Protein AF-A0A512BYB2-F1 (afdb_monomer_lite)

Organism: NCBI:txid670291

Foldseek 3Di:
DDDDDDDDDDPPPPPPPPPPDPPVVQVVLCVDVQLVVCCVPVVDGSVVSVVVCVVVCVVVPD

Radius of gyration: 21.11 Å; chains: 1; bounding box: 32×40×66 Å

Sequence (62 aa):
MQQPFITRRSRRKPSARVEFIDPQRNLELLAIPAVRAIVRRSRVSPVTAALLVELSGLSRQV

Structure (mmCIF, N/CA/C/O backbone):
data_AF-A0A512BYB2-F1
#
_entry.id   AF-A0A512BYB2-F1
#
loop_
_atom_site.group_PDB
_atom_site.id
_atom_site.type_symbol
_atom_site.label_atom_id
_atom_site.label_alt_id
_atom_site.label_comp_id
_atom_site.label_asym_id
_atom_site.label_entity_id
_atom_site.label_seq_id
_atom_site.pdbx_PDB_ins_code
_atom_site.Cartn_x
_atom_site.Cartn_y
_atom_site.Cartn_z
_atom_site.occupancy
_atom_site.B_iso_or_equiv
_atom_site.auth_seq_id
_atom_site.auth_comp_id
_atom_site.auth_asym_id
_atom_site.auth_atom_id
_atom_site.pdbx_PDB_model_num
ATOM 1 N N . MET A 1 1 ? 22.015 29.672 -51.246 1.00 44.09 1 MET A N 1
ATOM 2 C CA . MET A 1 1 ? 21.173 29.643 -50.030 1.00 44.09 1 MET A CA 1
ATOM 3 C C . MET A 1 1 ? 21.414 28.311 -49.334 1.00 44.09 1 MET A C 1
ATOM 5 O O . MET A 1 1 ? 21.108 27.287 -49.926 1.00 44.09 1 MET A O 1
ATOM 9 N N . GLN A 1 2 ? 22.065 28.300 -48.167 1.00 50.41 2 GLN A N 1
ATOM 10 C CA . GLN A 1 2 ? 22.389 27.067 -47.433 1.00 50.41 2 GLN A CA 1
ATOM 11 C C . GLN A 1 2 ? 21.312 26.808 -46.370 1.00 50.41 2 GLN A C 1
ATOM 13 O O . GLN A 1 2 ? 21.023 27.689 -45.565 1.00 50.41 2 GLN A O 1
ATOM 18 N N . GLN A 1 3 ? 20.696 25.626 -46.397 1.00 58.75 3 GLN A N 1
ATOM 19 C CA . GLN A 1 3 ? 19.733 25.178 -45.387 1.00 58.75 3 GLN A CA 1
ATOM 20 C C . GLN A 1 3 ? 20.478 24.566 -44.186 1.00 58.75 3 GLN A C 1
ATOM 22 O O . GLN A 1 3 ? 21.442 23.827 -44.398 1.00 58.75 3 GLN A O 1
ATOM 27 N N . PRO A 1 4 ? 20.050 24.801 -42.934 1.00 59.09 4 PRO A N 1
ATOM 28 C CA . PRO A 1 4 ? 20.628 24.116 -41.786 1.00 59.09 4 PRO A CA 1
ATOM 29 C C . PRO A 1 4 ? 20.123 22.664 -41.700 1.00 59.09 4 PRO A C 1
ATOM 31 O O . PRO A 1 4 ? 18.930 22.404 -41.543 1.00 59.09 4 PRO A O 1
ATOM 34 N N . PHE A 1 5 ? 21.051 21.708 -41.772 1.00 62.12 5 PHE A N 1
ATOM 35 C CA . PHE A 1 5 ? 20.805 20.285 -41.533 1.00 62.12 5 PHE A CA 1
ATOM 36 C C . PHE A 1 5 ? 20.628 20.053 -40.024 1.00 62.12 5 PHE A C 1
ATOM 38 O O . PHE A 1 5 ? 21.591 20.104 -39.257 1.00 62.12 5 PHE A O 1
ATOM 45 N N . ILE A 1 6 ? 19.390 19.839 -39.569 1.00 65.56 6 ILE A N 1
ATOM 46 C CA . ILE A 1 6 ? 19.097 19.556 -38.158 1.00 65.56 6 ILE A CA 1
ATOM 47 C C . ILE A 1 6 ? 19.687 18.185 -37.808 1.00 65.56 6 ILE A C 1
ATOM 49 O O . ILE A 1 6 ? 19.199 17.144 -38.251 1.00 65.56 6 ILE A O 1
ATOM 53 N N . THR A 1 7 ? 20.734 18.168 -36.987 1.00 62.12 7 THR A N 1
ATOM 54 C CA . THR A 1 7 ? 21.302 16.925 -36.465 1.00 62.12 7 THR A CA 1
ATOM 55 C C . THR A 1 7 ? 20.298 16.255 -35.523 1.00 62.12 7 THR A C 1
ATOM 57 O O . THR A 1 7 ? 19.786 16.850 -34.570 1.00 62.12 7 THR A O 1
ATOM 60 N N . ARG A 1 8 ? 19.976 14.988 -35.809 1.00 61.69 8 ARG A N 1
ATOM 61 C CA . ARG A 1 8 ? 19.086 14.139 -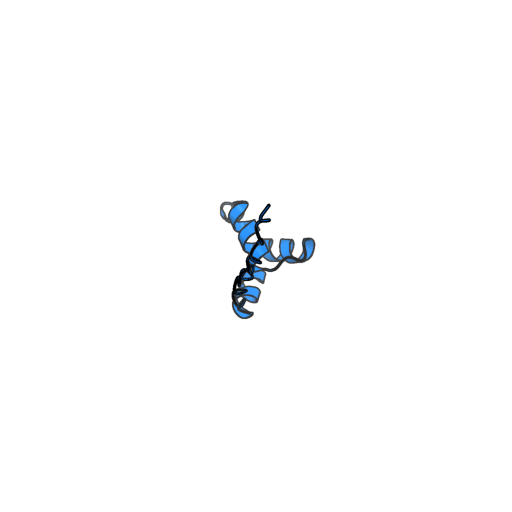35.003 1.00 61.69 8 ARG A CA 1
ATOM 62 C C . ARG A 1 8 ? 19.624 14.058 -33.567 1.00 61.69 8 ARG A C 1
ATOM 64 O O . ARG A 1 8 ? 20.559 13.309 -33.291 1.00 61.69 8 ARG A O 1
ATOM 71 N N . ARG A 1 9 ? 19.023 14.793 -32.625 1.00 61.47 9 ARG A N 1
ATOM 72 C CA . ARG A 1 9 ? 19.269 14.589 -31.188 1.00 61.47 9 ARG A CA 1
ATOM 73 C C . ARG A 1 9 ? 18.751 13.205 -30.797 1.00 61.47 9 ARG A C 1
ATOM 75 O O . ARG A 1 9 ? 17.546 12.996 -30.672 1.00 61.47 9 ARG A O 1
ATOM 82 N N . SER A 1 10 ? 19.666 12.256 -30.613 1.00 57.53 10 SER A N 1
ATOM 83 C CA . SER A 1 10 ? 19.363 10.942 -30.046 1.00 57.53 10 SER A CA 1
ATOM 84 C C . SER A 1 10 ? 18.892 11.125 -28.602 1.00 57.53 10 SER A C 1
ATOM 86 O O . SER A 1 10 ? 19.681 11.431 -27.708 1.00 57.53 10 SER A O 1
ATOM 88 N N . ARG A 1 11 ? 17.580 10.996 -28.372 1.00 61.56 11 ARG A N 1
ATOM 89 C CA . ARG A 1 11 ? 17.007 10.937 -27.023 1.00 61.56 11 ARG A CA 1
ATOM 90 C C . ARG A 1 11 ? 17.540 9.672 -26.350 1.00 61.56 11 ARG A C 1
ATOM 92 O O . ARG A 1 11 ? 17.053 8.576 -26.624 1.00 61.56 11 ARG A O 1
ATOM 99 N N . ARG A 1 12 ? 18.526 9.810 -25.455 1.00 61.19 12 ARG A N 1
ATOM 100 C CA . ARG A 1 12 ? 18.821 8.764 -24.468 1.00 61.19 12 ARG A CA 1
ATOM 101 C C . ARG A 1 12 ? 17.536 8.535 -23.675 1.00 61.19 12 ARG A C 1
ATOM 103 O O . ARG A 1 12 ? 17.036 9.456 -23.032 1.00 61.19 12 ARG A O 1
ATOM 110 N N . LYS A 1 13 ? 16.962 7.336 -23.802 1.00 65.19 13 LYS A N 1
ATOM 111 C CA . LYS A 1 13 ? 15.798 6.914 -23.019 1.00 65.19 13 LYS A CA 1
ATOM 112 C C . LYS A 1 13 ? 16.138 7.109 -21.534 1.00 65.19 13 LYS A C 1
ATOM 114 O O . LYS A 1 13 ? 17.237 6.709 -21.143 1.00 65.19 13 LYS A O 1
ATOM 119 N N . PRO A 1 14 ? 15.256 7.702 -20.714 1.00 56.03 14 PRO A N 1
ATOM 120 C CA . PRO A 1 14 ? 15.462 7.711 -19.276 1.00 56.03 14 PRO A CA 1
ATOM 121 C C . PRO A 1 14 ? 15.423 6.257 -18.801 1.00 56.03 14 PRO A C 1
ATOM 123 O O . PRO A 1 14 ? 14.369 5.630 -18.759 1.00 56.03 14 PRO A O 1
ATOM 126 N N . SER A 1 15 ? 16.588 5.687 -18.499 1.00 56.81 15 SER A N 1
ATOM 127 C CA . SER A 1 15 ? 16.698 4.400 -17.821 1.00 56.81 15 SER A CA 1
ATOM 128 C C . SER A 1 15 ? 16.438 4.633 -16.336 1.00 56.81 15 SER A C 1
ATOM 130 O O . SER A 1 15 ? 17.356 4.560 -15.520 1.00 56.81 15 SER A O 1
ATOM 132 N N . ALA A 1 16 ? 15.201 4.985 -15.981 1.00 57.44 16 ALA A N 1
ATOM 133 C CA . ALA A 1 16 ? 14.760 4.833 -14.606 1.00 57.44 16 ALA A CA 1
ATOM 134 C C . ALA A 1 16 ? 14.829 3.330 -14.331 1.00 57.44 16 ALA A C 1
ATOM 136 O O . ALA A 1 16 ? 14.024 2.560 -14.857 1.00 57.44 16 ALA A O 1
ATOM 137 N N . ARG A 1 17 ? 15.880 2.890 -13.630 1.00 54.09 17 ARG A N 1
ATOM 138 C CA . ARG A 1 17 ? 15.953 1.516 -13.143 1.00 54.09 17 ARG A CA 1
ATOM 139 C C . ARG A 1 17 ? 14.711 1.339 -12.284 1.00 54.09 17 ARG A C 1
ATOM 141 O O . ARG A 1 17 ? 14.562 2.045 -11.294 1.00 54.09 17 ARG A O 1
ATOM 148 N N . VAL A 1 18 ? 13.806 0.466 -12.717 1.00 57.25 18 VAL A N 1
ATOM 149 C CA . VAL A 1 18 ? 12.718 -0.012 -11.870 1.00 57.25 18 VAL A CA 1
ATOM 150 C C . VAL A 1 18 ? 13.428 -0.617 -10.671 1.00 57.25 18 VAL A C 1
ATOM 152 O O . VAL A 1 18 ? 14.134 -1.613 -10.823 1.00 57.25 18 VAL A O 1
ATOM 155 N N . GLU A 1 19 ? 13.375 0.070 -9.532 1.00 60.28 19 GLU A N 1
ATOM 156 C CA . GLU A 1 19 ? 13.899 -0.460 -8.282 1.00 60.28 19 GLU A CA 1
ATOM 157 C C . GLU A 1 19 ? 13.322 -1.864 -8.135 1.00 60.28 19 GLU A C 1
ATOM 159 O O . GLU A 1 19 ? 12.112 -2.054 -8.271 1.00 60.28 19 GLU A O 1
ATOM 164 N N . PHE A 1 20 ? 14.195 -2.860 -7.989 1.00 58.41 20 PHE A N 1
ATOM 165 C CA . PHE A 1 20 ? 13.767 -4.236 -7.798 1.00 58.41 20 PHE A CA 1
ATOM 166 C C . PHE A 1 20 ? 12.915 -4.261 -6.536 1.00 58.41 20 PHE A C 1
ATOM 168 O O . PHE A 1 20 ? 13.422 -4.117 -5.425 1.00 58.41 20 PHE A O 1
ATOM 175 N N . ILE A 1 21 ? 11.602 -4.359 -6.726 1.00 63.59 21 ILE A N 1
ATOM 176 C CA . ILE A 1 21 ? 10.662 -4.401 -5.623 1.00 63.59 21 ILE A CA 1
ATOM 177 C C . ILE A 1 21 ? 10.843 -5.766 -4.972 1.00 63.59 21 ILE A C 1
ATOM 179 O O . ILE A 1 21 ? 10.458 -6.785 -5.546 1.00 63.59 21 ILE A O 1
ATOM 183 N N . ASP A 1 22 ? 11.464 -5.774 -3.798 1.00 76.62 22 ASP A N 1
ATOM 184 C CA . ASP A 1 22 ? 11.675 -6.982 -3.014 1.00 76.62 22 ASP A CA 1
ATOM 185 C C . ASP A 1 22 ? 10.312 -7.622 -2.667 1.00 76.62 22 ASP A C 1
ATOM 187 O O . ASP A 1 22 ? 9.470 -6.974 -2.027 1.00 76.62 22 ASP A O 1
ATOM 191 N N . PRO A 1 23 ? 10.049 -8.876 -3.090 1.00 80.25 23 PRO A N 1
ATOM 192 C CA . PRO A 1 23 ? 8.815 -9.577 -2.762 1.00 80.25 23 PRO A CA 1
ATOM 193 C C . PRO A 1 23 ? 8.554 -9.671 -1.256 1.00 80.25 23 PRO A C 1
ATOM 195 O O . PRO A 1 23 ? 7.394 -9.588 -0.852 1.00 80.25 23 PRO A O 1
ATOM 198 N N . GLN A 1 24 ? 9.593 -9.798 -0.422 1.00 83.81 24 GLN A N 1
ATOM 199 C CA . GLN A 1 24 ? 9.436 -9.855 1.035 1.00 83.81 24 GLN A CA 1
ATOM 200 C C . GLN A 1 24 ? 8.910 -8.524 1.575 1.00 83.81 24 GLN A C 1
ATOM 202 O O . GLN A 1 24 ? 7.903 -8.498 2.282 1.00 83.81 24 GLN A O 1
ATOM 207 N N . ARG A 1 25 ? 9.492 -7.407 1.127 1.00 82.81 25 ARG A N 1
ATOM 208 C CA . ARG A 1 25 ? 9.038 -6.060 1.497 1.00 82.81 25 ARG A CA 1
ATOM 209 C C . ARG A 1 25 ? 7.592 -5.800 1.072 1.00 82.81 25 ARG A C 1
ATOM 211 O O . ARG A 1 25 ? 6.828 -5.180 1.804 1.00 82.81 25 ARG A O 1
ATOM 218 N N . ASN A 1 26 ? 7.171 -6.301 -0.090 1.00 84.69 26 ASN A N 1
ATOM 219 C CA . ASN A 1 26 ? 5.766 -6.214 -0.502 1.00 84.69 26 ASN A CA 1
ATOM 220 C C . ASN A 1 26 ? 4.827 -6.977 0.437 1.00 84.69 26 ASN A C 1
ATOM 222 O O . ASN A 1 26 ? 3.738 -6.484 0.733 1.00 84.69 26 ASN A O 1
ATOM 226 N N . LEU A 1 27 ? 5.226 -8.167 0.892 1.00 87.25 27 LEU A N 1
ATOM 227 C CA . LEU A 1 27 ? 4.434 -8.958 1.835 1.00 87.25 27 LEU A CA 1
ATOM 228 C C . LEU A 1 27 ? 4.308 -8.243 3.186 1.00 87.25 27 LEU A C 1
ATOM 230 O O . LEU A 1 27 ? 3.207 -8.183 3.735 1.00 87.25 27 LEU A O 1
ATOM 234 N N . GLU A 1 28 ? 5.390 -7.631 3.670 1.00 90.25 28 GLU A N 1
ATOM 235 C CA . GLU A 1 28 ? 5.382 -6.803 4.883 1.00 90.25 28 GLU A CA 1
ATOM 236 C C . GLU A 1 28 ? 4.436 -5.605 4.750 1.00 90.25 28 GLU A C 1
ATOM 238 O O . GLU A 1 28 ? 3.594 -5.369 5.615 1.00 90.25 28 GLU A O 1
ATOM 243 N N . LEU A 1 29 ? 4.492 -4.882 3.628 1.00 88.62 29 LEU A N 1
ATOM 244 C CA . LEU A 1 29 ? 3.602 -3.745 3.377 1.00 88.62 29 LEU A CA 1
ATOM 245 C C . LEU A 1 29 ? 2.129 -4.163 3.306 1.00 88.62 29 LEU A C 1
ATOM 247 O O . LEU A 1 29 ? 1.250 -3.442 3.779 1.00 88.62 29 LEU A O 1
ATOM 251 N N . LEU A 1 30 ? 1.839 -5.344 2.754 1.00 88.69 30 LEU A N 1
ATOM 252 C CA . LEU A 1 30 ? 0.483 -5.894 2.722 1.00 88.69 30 LEU A CA 1
ATOM 253 C C . LEU A 1 30 ? -0.030 -6.309 4.107 1.00 88.69 30 LEU A C 1
ATOM 255 O O . LEU A 1 30 ? -1.249 -6.434 4.278 1.00 88.69 30 LEU A O 1
ATOM 259 N N . ALA A 1 31 ? 0.841 -6.478 5.106 1.00 92.12 31 ALA A N 1
ATOM 260 C CA . ALA A 1 31 ? 0.413 -6.698 6.483 1.00 92.12 31 ALA A CA 1
ATOM 261 C C . ALA A 1 31 ? -0.365 -5.484 7.023 1.00 92.12 31 ALA A C 1
ATOM 263 O O . ALA A 1 31 ? -1.348 -5.672 7.741 1.00 92.12 31 ALA A O 1
ATOM 264 N N . ILE A 1 32 ? -0.030 -4.266 6.582 1.00 90.38 32 ILE A N 1
ATOM 265 C CA . ILE A 1 32 ? -0.699 -3.026 6.990 1.00 90.38 32 ILE A CA 1
ATOM 266 C C . ILE A 1 32 ? -2.123 -2.970 6.390 1.00 90.38 32 ILE A C 1
ATOM 268 O O . ILE A 1 32 ? -2.276 -2.943 5.162 1.00 90.38 32 ILE A O 1
ATOM 272 N N . P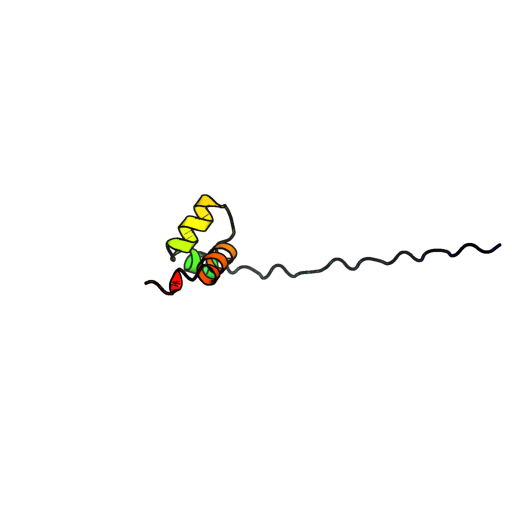RO A 1 33 ? -3.195 -2.908 7.210 1.00 92.31 33 PRO A N 1
ATOM 273 C CA . PRO A 1 33 ? -4.576 -2.959 6.716 1.00 92.31 33 PRO A CA 1
ATOM 274 C C . PRO A 1 33 ? -4.928 -1.841 5.727 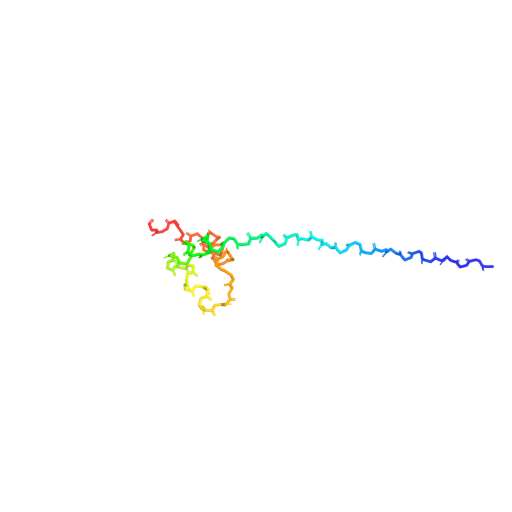1.00 92.31 33 PRO A C 1
ATOM 276 O O . PRO A 1 33 ? -5.575 -2.099 4.710 1.00 92.31 33 PRO A O 1
ATOM 279 N N . ALA A 1 34 ? -4.466 -0.614 5.992 1.00 89.75 34 ALA A N 1
ATOM 280 C CA . ALA A 1 34 ? -4.707 0.544 5.132 1.00 89.75 34 ALA A CA 1
ATOM 281 C C . ALA A 1 34 ? -4.077 0.364 3.740 1.00 89.75 34 ALA A C 1
ATOM 283 O O . ALA A 1 34 ? -4.746 0.549 2.722 1.00 89.75 34 ALA A O 1
ATOM 284 N N . VAL A 1 35 ? -2.822 -0.095 3.691 1.00 92.12 35 VAL A N 1
ATOM 285 C CA . VAL A 1 35 ? -2.109 -0.392 2.439 1.00 92.12 35 VAL A CA 1
ATOM 286 C C . VAL A 1 35 ? -2.847 -1.477 1.662 1.00 92.12 35 VAL A C 1
ATOM 288 O O . VAL A 1 35 ? -3.172 -1.293 0.489 1.00 92.12 35 VAL A O 1
ATOM 291 N N . ARG A 1 36 ? -3.205 -2.583 2.324 1.00 92.62 36 ARG A N 1
ATOM 292 C CA . ARG A 1 36 ? -3.941 -3.697 1.708 1.00 92.62 36 ARG A CA 1
ATOM 293 C C . ARG A 1 36 ? -5.281 -3.257 1.118 1.00 92.62 36 ARG A C 1
ATOM 295 O O . ARG A 1 36 ? -5.651 -3.707 0.032 1.00 92.62 36 ARG A O 1
ATOM 302 N N . ALA A 1 37 ? -6.009 -2.383 1.811 1.00 92.56 37 ALA A N 1
ATOM 303 C CA . ALA A 1 37 ? -7.278 -1.848 1.332 1.00 92.56 37 ALA A CA 1
ATOM 304 C C . ALA A 1 37 ? -7.100 -1.027 0.044 1.00 92.56 37 ALA A C 1
ATOM 306 O O . ALA A 1 37 ? -7.865 -1.210 -0.905 1.00 92.56 37 ALA A O 1
ATOM 307 N N . ILE A 1 38 ? -6.069 -0.180 -0.019 1.00 91.00 38 ILE A N 1
ATOM 308 C CA . ILE A 1 38 ? -5.752 0.623 -1.207 1.00 91.00 38 ILE A CA 1
ATOM 309 C C . ILE A 1 38 ? -5.309 -0.271 -2.368 1.00 91.00 38 ILE A C 1
ATOM 311 O O . ILE A 1 38 ? -5.831 -0.127 -3.472 1.00 91.00 38 ILE A O 1
ATOM 315 N N . VAL A 1 39 ? -4.418 -1.240 -2.129 1.00 93.12 39 VAL A N 1
ATOM 316 C CA . VAL A 1 39 ? -3.976 -2.195 -3.163 1.00 93.12 39 VAL A CA 1
ATOM 317 C C . VAL A 1 39 ? -5.173 -2.933 -3.766 1.00 93.12 39 VAL A C 1
ATOM 319 O O . VAL A 1 39 ? -5.294 -3.017 -4.988 1.00 93.12 39 VAL A O 1
ATOM 322 N N . ARG A 1 40 ? -6.108 -3.416 -2.934 1.00 93.38 40 ARG A N 1
ATOM 323 C CA . ARG A 1 40 ? -7.303 -4.136 -3.411 1.00 93.38 40 ARG A CA 1
ATOM 324 C C . ARG A 1 40 ? -8.260 -3.258 -4.216 1.00 93.38 40 ARG A C 1
ATOM 326 O O . ARG A 1 40 ? -8.836 -3.745 -5.184 1.00 93.38 40 ARG A O 1
ATOM 333 N N . ARG A 1 41 ? -8.457 -1.998 -3.816 1.00 91.81 41 ARG A N 1
ATOM 334 C CA . ARG A 1 41 ? -9.404 -1.075 -4.470 1.00 91.81 41 ARG A CA 1
ATOM 335 C C . ARG A 1 41 ? -8.837 -0.462 -5.747 1.00 91.81 41 ARG A C 1
ATOM 337 O O . ARG A 1 41 ? -9.544 -0.380 -6.744 1.00 9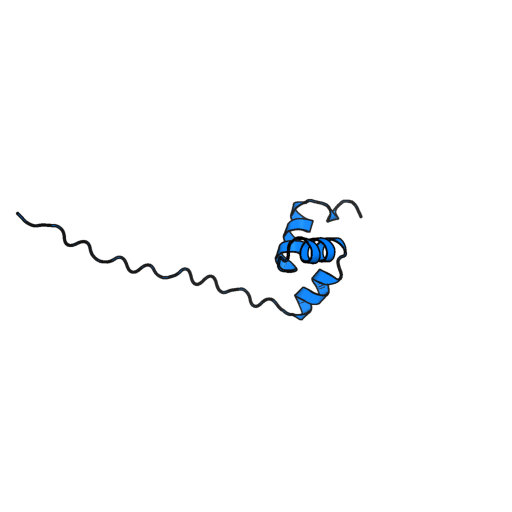1.81 41 ARG A O 1
ATOM 344 N N . SER A 1 42 ? -7.569 -0.069 -5.717 1.00 89.06 42 SER A N 1
ATOM 345 C CA . SER A 1 42 ? -6.947 0.748 -6.764 1.00 89.06 42 SER A CA 1
ATOM 346 C C . SER A 1 42 ? -5.989 -0.033 -7.664 1.00 89.06 42 SER A C 1
ATOM 348 O O . SER A 1 42 ? -5.483 0.529 -8.629 1.00 89.06 42 SER A O 1
ATOM 350 N N . ARG A 1 43 ? -5.727 -1.318 -7.368 1.00 89.19 43 ARG A N 1
ATOM 351 C CA . ARG A 1 43 ? -4.807 -2.197 -8.121 1.00 89.19 43 ARG A CA 1
ATOM 352 C C . ARG A 1 43 ? -3.401 -1.602 -8.308 1.00 89.19 43 ARG A C 1
ATOM 354 O O . ARG A 1 43 ? -2.735 -1.871 -9.303 1.00 89.19 43 ARG A O 1
ATOM 361 N N . VAL A 1 44 ? -2.956 -0.790 -7.350 1.00 89.25 44 VAL A N 1
ATOM 362 C CA . VAL A 1 44 ? -1.606 -0.207 -7.315 1.00 89.25 44 VAL A CA 1
ATOM 363 C C . VAL A 1 44 ? -0.631 -1.131 -6.586 1.00 89.25 44 VAL A C 1
ATOM 365 O O . VAL A 1 44 ? -1.048 -2.012 -5.834 1.00 89.25 44 VAL A O 1
ATOM 368 N N . SER A 1 45 ? 0.673 -0.917 -6.779 1.00 90.62 45 SER A N 1
ATOM 369 C CA . SER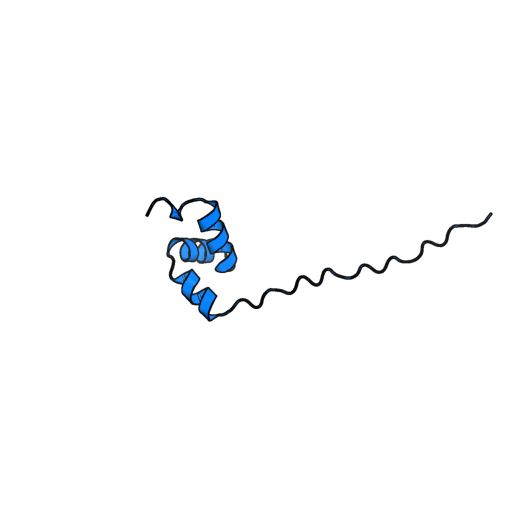 A 1 45 ? 1.691 -1.670 -6.039 1.00 90.62 45 SER A CA 1
ATOM 370 C C . SER A 1 45 ? 1.588 -1.416 -4.520 1.00 90.62 45 SER A C 1
ATOM 372 O O . SER A 1 45 ? 1.208 -0.309 -4.120 1.00 90.62 45 SER A O 1
ATOM 374 N N . PRO A 1 46 ? 1.955 -2.388 -3.660 1.00 90.00 46 PRO A N 1
ATOM 375 C CA . PRO A 1 46 ? 1.995 -2.192 -2.207 1.00 90.00 46 PRO A CA 1
ATOM 376 C C . PRO A 1 46 ? 2.863 -1.006 -1.783 1.00 90.00 46 PRO A C 1
ATOM 378 O O . PRO A 1 46 ? 2.485 -0.267 -0.881 1.00 90.00 46 PRO A O 1
ATOM 381 N N . VAL A 1 47 ? 3.973 -0.767 -2.486 1.00 89.50 47 VAL A N 1
ATOM 382 C CA . VAL A 1 47 ? 4.863 0.382 -2.258 1.00 89.50 47 VAL A CA 1
ATOM 383 C C . VAL A 1 47 ? 4.143 1.703 -2.532 1.00 89.50 47 VAL A C 1
ATOM 385 O O . VAL A 1 47 ? 4.177 2.617 -1.713 1.00 89.50 47 VAL A O 1
ATOM 388 N N . THR A 1 48 ? 3.429 1.796 -3.655 1.00 89.19 48 THR A N 1
ATOM 389 C CA . THR A 1 48 ? 2.630 2.984 -3.990 1.00 89.19 48 THR A CA 1
ATOM 390 C C . THR A 1 48 ? 1.520 3.208 -2.967 1.00 89.19 48 THR A C 1
ATOM 392 O O . THR A 1 48 ? 1.283 4.335 -2.548 1.00 89.19 48 THR A O 1
ATOM 395 N N . ALA A 1 49 ? 0.847 2.140 -2.539 1.00 91.00 49 ALA A N 1
ATOM 396 C CA . ALA A 1 49 ? -0.182 2.228 -1.513 1.00 91.00 49 ALA A CA 1
ATOM 397 C C . ALA A 1 49 ? 0.387 2.674 -0.156 1.00 91.00 49 ALA A C 1
ATOM 399 O O . ALA A 1 49 ? -0.239 3.493 0.508 1.00 91.00 49 ALA A O 1
ATOM 400 N N . ALA A 1 50 ? 1.572 2.197 0.231 1.00 89.81 50 ALA A N 1
ATOM 401 C CA . ALA A 1 50 ? 2.261 2.629 1.445 1.00 89.81 50 ALA A CA 1
ATOM 402 C C . ALA A 1 50 ? 2.588 4.127 1.416 1.00 89.81 50 ALA A C 1
ATOM 404 O O . ALA A 1 50 ? 2.241 4.841 2.352 1.00 89.81 50 ALA A O 1
ATOM 405 N N . LEU A 1 51 ? 3.124 4.623 0.297 1.00 90.00 51 LEU A N 1
ATOM 406 C CA . LEU A 1 51 ? 3.350 6.055 0.075 1.00 90.00 51 LEU A CA 1
ATOM 407 C C . LEU A 1 51 ? 2.063 6.878 0.210 1.00 90.00 51 LEU A C 1
ATOM 409 O O . LEU A 1 51 ? 2.065 7.931 0.839 1.00 90.00 51 LEU A O 1
ATOM 413 N N . LEU A 1 52 ? 0.947 6.401 -0.347 1.00 88.81 52 LEU A N 1
ATOM 414 C CA . LEU A 1 52 ? -0.342 7.086 -0.214 1.00 88.81 52 LEU A CA 1
ATOM 415 C C . LEU A 1 52 ? -0.816 7.142 1.245 1.00 88.81 52 LEU A C 1
ATOM 417 O O . LEU A 1 52 ? -1.337 8.170 1.673 1.00 88.81 52 LEU A O 1
ATOM 421 N N . VAL A 1 53 ? -0.611 6.070 2.017 1.00 87.81 53 VAL A N 1
ATOM 422 C CA . VAL A 1 53 ? -0.922 6.051 3.454 1.00 87.81 53 VAL A CA 1
ATOM 423 C C . VAL A 1 53 ? -0.045 7.048 4.212 1.00 87.81 53 VAL A C 1
ATOM 425 O O . VAL A 1 53 ? -0.578 7.842 4.985 1.00 87.81 53 VAL A O 1
ATOM 428 N N . GLU A 1 54 ? 1.264 7.071 3.966 1.00 87.06 54 GLU A N 1
ATOM 429 C CA . GLU A 1 54 ? 2.178 8.025 4.609 1.00 87.06 54 GLU A CA 1
ATOM 430 C C . GLU A 1 54 ? 1.809 9.481 4.294 1.00 87.06 54 GLU A C 1
ATOM 432 O O . GLU A 1 54 ? 1.671 10.294 5.209 1.00 87.06 54 GLU A O 1
ATOM 437 N N . LEU A 1 55 ? 1.568 9.801 3.018 1.00 87.88 55 LEU A N 1
ATOM 438 C CA . LEU A 1 55 ? 1.197 11.151 2.577 1.00 87.88 55 LEU A CA 1
ATOM 439 C C . LEU A 1 55 ? -0.167 11.596 3.112 1.00 87.88 55 LEU A C 1
ATOM 441 O O . LEU A 1 55 ? -0.373 12.779 3.367 1.00 87.88 55 LEU A O 1
ATOM 445 N N . SER A 1 56 ? -1.098 10.659 3.298 1.00 84.00 56 SER A N 1
ATOM 446 C CA . SER A 1 56 ? -2.416 10.962 3.864 1.00 84.00 56 SER A CA 1
ATOM 447 C C . SER A 1 56 ? -2.379 11.310 5.356 1.00 84.00 56 SER A C 1
ATOM 449 O O . SER A 1 56 ? -3.380 11.778 5.893 1.00 84.00 56 SER A O 1
ATOM 451 N N . GLY A 1 57 ? -1.259 11.062 6.047 1.00 79.06 57 GLY A N 1
ATOM 452 C CA . GLY A 1 57 ? -1.145 11.278 7.489 1.00 79.06 57 GLY A CA 1
ATOM 453 C C . GLY A 1 57 ? -1.980 10.311 8.337 1.00 79.06 57 GLY A C 1
ATOM 454 O O . GL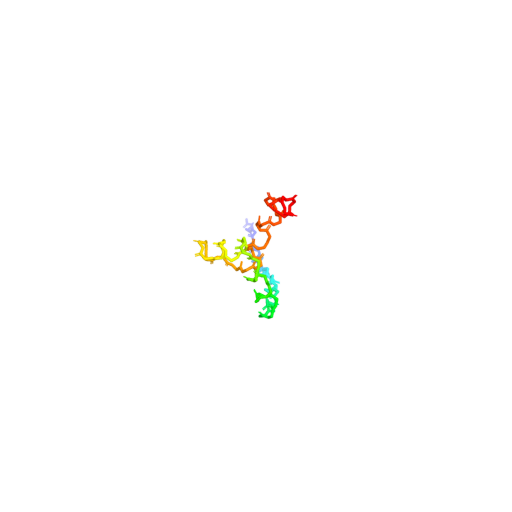Y A 1 57 ? -2.049 10.483 9.553 1.00 79.06 57 GLY A O 1
ATOM 455 N N . LEU A 1 58 ? -2.577 9.274 7.732 1.00 68.12 58 LEU A N 1
ATOM 456 C CA . LEU A 1 58 ? -3.366 8.250 8.430 1.00 68.12 58 LEU A CA 1
ATOM 457 C C . LEU A 1 58 ? -2.544 7.450 9.456 1.00 68.12 58 LEU A C 1
ATOM 459 O O . LEU A 1 58 ? -3.118 6.842 10.353 1.00 68.12 58 LEU A O 1
ATOM 463 N N . SER A 1 59 ? -1.210 7.475 9.366 1.00 62.38 59 SER A N 1
ATOM 464 C CA . SER A 1 59 ? -0.311 6.862 10.351 1.00 62.38 59 SER A CA 1
ATOM 465 C C . SER A 1 59 ? -0.212 7.627 11.677 1.00 62.38 59 SER A C 1
ATOM 467 O O . SER A 1 59 ? 0.288 7.067 12.643 1.00 62.38 59 SER A O 1
ATOM 469 N N . ARG A 1 60 ? -0.678 8.885 11.759 1.00 60.03 60 ARG A N 1
ATOM 470 C CA . ARG A 1 60 ? -0.641 9.689 13.001 1.00 60.03 60 ARG A CA 1
ATOM 471 C C . ARG A 1 60 ? -1.831 9.473 13.938 1.00 60.03 60 ARG A C 1
ATOM 473 O O . ARG A 1 60 ? -1.829 10.046 15.021 1.00 60.03 60 ARG A O 1
ATOM 480 N N . GLN A 1 61 ? -2.851 8.722 13.524 1.00 53.97 61 GLN A N 1
ATOM 481 C CA . GLN A 1 61 ? -4.097 8.553 14.288 1.00 53.97 61 GLN A CA 1
ATOM 482 C C . GLN A 1 61 ? -4.257 7.174 14.949 1.00 53.97 61 GLN A C 1
ATOM 484 O O . GLN A 1 61 ? -5.338 6.887 15.459 1.00 53.97 61 GLN A O 1
ATOM 489 N N . VAL A 1 62 ? -3.216 6.333 14.954 1.00 51.25 62 VAL A N 1
ATOM 490 C CA . VAL A 1 62 ? -3.225 5.012 15.611 1.00 51.25 62 VAL A CA 1
ATOM 491 C C . VAL A 1 62 ? -2.243 4.996 16.769 1.00 51.25 62 VAL A C 1
ATOM 493 O O . VAL A 1 62 ? -1.090 5.422 16.542 1.00 51.25 62 VAL A O 1
#

Secondary structure (DSSP, 8-state):
-PPP------------------HHHHHHHHHSHHHHHHHHHH---HHHHHHHHHHTTGGG--

pLDDT: mean 76.08, std 15.29, range [44.09, 93.38]